Protein AF-A0A8S3IDZ9-F1 (afdb_monomer_lite)

Organism: NCBI:txid392030

Sequence (144 aa):
MLFIVGIIICFTHIFAILGSPPIVLWHGMGDSCCNPLSLGSIIKLIEKEITPAPYVHSLRIGANVEEDTTNGFFMNANHQIDYACKLLNADKNLTNGYHAVGFSQGGQFLRAIAQRCPNPPMLNLISIGGQHQGVFGFPRCPGD

InterPro domains:
  IPR002472 Palmitoyl protein thioesterase [PR00414] (14-36)
  IPR002472 Palmitoyl protein thioesterase [PR00414] (55-74)
  IPR002472 Palmitoyl protein thioesterase [PR00414] (95-111)
  IPR002472 Palmitoyl protein thioesterase [PR00414] (140-144)
  IPR029058 Alpha/Beta hydrolase fold [G3DSA:3.40.50.1820] (19-144)
  IPR029058 Alpha/Beta hydrolase fold [SSF53474] (19-143)

Structure (mmCIF, N/CA/C/O backbone):
data_AF-A0A8S3IDZ9-F1
#
_entry.id   AF-A0A8S3IDZ9-F1
#
loop_
_atom_site.group_PDB
_atom_site.id
_atom_site.type_symbol
_atom_site.label_atom_id
_atom_site.label_alt_id
_atom_site.label_comp_id
_atom_site.label_asym_id
_atom_site.label_entity_id
_atom_site.label_seq_id
_atom_site.pdbx_PDB_ins_code
_atom_site.Cartn_x
_atom_site.Cartn_y
_atom_site.Cartn_z
_atom_site.occupancy
_atom_site.B_iso_or_equiv
_atom_site.auth_seq_id
_atom_site.auth_comp_id
_atom_site.auth_asym_id
_atom_site.auth_atom_id
_atom_site.pdbx_PDB_model_num
ATOM 1 N N . MET A 1 1 ? -27.280 25.382 30.617 1.00 60.12 1 MET A N 1
ATOM 2 C CA . MET A 1 1 ? -25.800 25.330 30.590 1.00 60.12 1 MET A CA 1
ATOM 3 C C . MET A 1 1 ? -25.275 23.913 30.835 1.00 60.12 1 MET A C 1
ATOM 5 O O . MET A 1 1 ? -24.635 23.381 29.944 1.00 60.12 1 MET A O 1
ATOM 9 N N . LEU A 1 2 ? -25.636 23.246 31.942 1.00 60.59 2 LEU A N 1
ATOM 10 C CA . LEU A 1 2 ? -25.254 21.846 32.238 1.00 60.59 2 LEU A CA 1
ATOM 11 C C . LEU A 1 2 ? -25.656 20.817 31.160 1.00 60.59 2 LEU A C 1
ATOM 13 O O . LEU A 1 2 ? -24.876 19.930 30.843 1.00 60.59 2 LEU A O 1
ATOM 17 N N . PHE A 1 3 ? -26.833 20.971 30.546 1.00 67.56 3 PHE A N 1
ATOM 18 C CA . PHE A 1 3 ? -27.310 20.074 29.481 1.00 67.56 3 PHE A CA 1
ATOM 19 C C . PHE A 1 3 ? -26.450 20.148 28.205 1.00 67.56 3 PHE A C 1
ATOM 21 O O . PHE A 1 3 ? -26.162 19.135 27.579 1.00 67.56 3 PHE A O 1
ATOM 28 N N . ILE A 1 4 ? -25.987 21.353 27.854 1.00 70.06 4 ILE A N 1
ATOM 29 C CA . ILE A 1 4 ? -25.125 21.593 26.686 1.00 70.06 4 ILE A CA 1
ATOM 30 C C . ILE A 1 4 ? -23.719 21.040 26.953 1.00 70.06 4 ILE A C 1
ATOM 32 O O . ILE A 1 4 ? -23.141 20.392 26.089 1.00 70.06 4 ILE A O 1
ATOM 36 N N . VAL A 1 5 ? -23.204 21.223 28.174 1.00 70.12 5 VAL A N 1
ATOM 37 C CA . VAL A 1 5 ? -21.922 20.641 28.606 1.00 70.12 5 VAL A CA 1
ATOM 38 C C . VAL A 1 5 ? -21.974 19.108 28.567 1.00 70.12 5 VAL A C 1
ATOM 40 O O . VAL A 1 5 ? -21.048 18.487 28.056 1.00 70.12 5 VAL A O 1
ATOM 43 N N . GLY A 1 6 ? -23.077 18.494 29.010 1.00 68.19 6 GLY A N 1
ATOM 44 C CA . GLY A 1 6 ? -23.275 17.042 28.933 1.00 68.19 6 GLY A CA 1
ATOM 45 C C . GLY A 1 6 ? -23.304 16.497 27.500 1.00 68.19 6 GLY A C 1
ATOM 46 O O . GLY A 1 6 ? -22.683 15.473 27.227 1.00 68.19 6 GLY A O 1
ATOM 47 N N . ILE A 1 7 ? -23.954 17.202 26.566 1.00 71.56 7 ILE A N 1
ATOM 48 C CA . ILE A 1 7 ? -23.984 16.822 25.142 1.00 71.56 7 ILE A CA 1
ATOM 49 C C . ILE A 1 7 ? -22.592 16.936 24.508 1.00 71.56 7 ILE A C 1
ATOM 51 O O . ILE A 1 7 ? -22.188 16.032 23.782 1.00 71.56 7 ILE A O 1
ATOM 55 N N . ILE A 1 8 ? -21.837 18.000 24.805 1.00 69.94 8 ILE A N 1
ATOM 56 C CA . ILE A 1 8 ? -20.478 18.198 24.272 1.00 69.94 8 ILE A CA 1
ATOM 57 C C . ILE A 1 8 ? -19.524 17.115 24.788 1.00 69.94 8 ILE A C 1
ATOM 59 O O . ILE A 1 8 ? -18.790 16.536 23.994 1.00 69.94 8 ILE A O 1
ATOM 63 N N . ILE A 1 9 ? -19.564 16.796 26.087 1.00 66.75 9 ILE A N 1
ATOM 64 C CA . ILE A 1 9 ? -18.748 15.721 26.679 1.00 66.75 9 ILE A CA 1
ATOM 65 C C . ILE A 1 9 ? -19.122 14.357 26.079 1.00 66.75 9 ILE A C 1
ATOM 67 O O . ILE A 1 9 ? -18.250 13.544 25.788 1.00 66.75 9 ILE A O 1
ATOM 71 N N . CYS A 1 10 ? -20.413 14.108 25.844 1.00 64.06 10 CYS A N 1
ATOM 72 C CA . CYS A 1 10 ? -20.869 12.877 25.206 1.00 64.06 10 CYS A CA 1
ATOM 73 C C . CYS A 1 10 ? -20.378 12.775 23.752 1.00 64.06 10 CYS A C 1
ATOM 75 O O . CYS A 1 10 ? -19.863 11.734 23.356 1.00 64.06 10 CYS A O 1
ATOM 77 N N . PHE A 1 11 ? -20.447 13.859 22.974 1.00 60.97 11 PHE A N 1
ATOM 78 C CA . PHE A 1 11 ? -19.970 13.888 21.588 1.00 60.97 11 PHE A CA 1
ATOM 79 C C . PHE A 1 11 ? -18.452 13.713 21.468 1.00 60.97 11 PHE A C 1
ATOM 81 O O . PHE A 1 11 ? -17.993 12.963 20.607 1.00 60.97 11 PHE A O 1
ATOM 88 N N . THR A 1 12 ? -17.663 14.366 22.326 1.00 59.59 12 THR A N 1
ATOM 89 C CA . THR A 1 12 ? -16.200 14.206 22.321 1.00 59.59 12 THR A CA 1
ATOM 90 C C . THR A 1 12 ? -15.783 12.811 22.775 1.00 59.59 12 THR A C 1
ATOM 92 O O . THR A 1 12 ? -14.838 12.252 22.225 1.00 59.59 12 THR A O 1
ATOM 95 N N . HIS A 1 13 ? -16.513 12.200 23.713 1.00 57.25 13 HIS A N 1
ATOM 96 C CA . HIS A 1 13 ? -16.310 10.799 24.074 1.00 57.25 13 HIS A CA 1
ATOM 97 C C . HIS A 1 13 ? -16.722 9.837 22.957 1.00 57.25 13 HIS A C 1
ATOM 99 O O . HIS A 1 13 ? -15.984 8.899 22.694 1.00 57.25 13 HIS A O 1
ATOM 105 N N . ILE A 1 14 ? -17.822 10.079 22.236 1.00 58.34 14 ILE A N 1
ATOM 106 C CA . ILE A 1 14 ? -18.227 9.248 21.088 1.00 58.34 14 ILE A CA 1
ATOM 107 C C . ILE A 1 14 ? -17.169 9.281 19.976 1.00 58.34 14 ILE A C 1
ATOM 109 O O . ILE A 1 14 ? -16.816 8.227 19.456 1.00 58.34 14 ILE A O 1
ATOM 113 N N . PHE A 1 15 ? -16.613 10.451 19.647 1.00 55.53 15 PHE A N 1
ATOM 114 C CA . PHE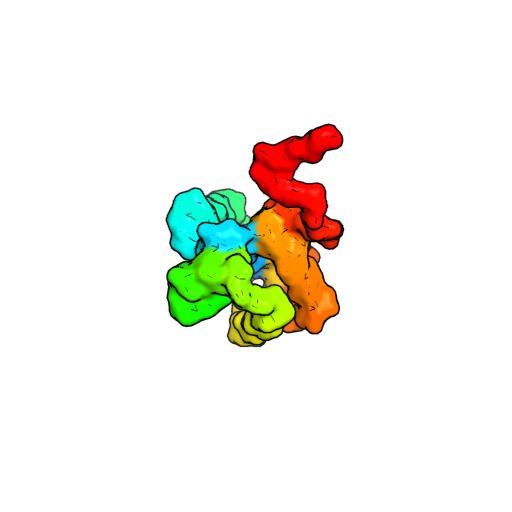 A 1 15 ? -15.517 10.559 18.673 1.00 55.53 15 PHE A CA 1
ATOM 115 C C . PHE A 1 15 ? -14.212 9.920 19.159 1.00 55.53 15 PHE A C 1
ATOM 117 O O . PHE A 1 15 ? -13.471 9.371 18.356 1.00 55.53 15 PHE A O 1
ATOM 124 N N . ALA A 1 16 ? -13.933 9.943 20.463 1.00 55.75 16 ALA A N 1
ATOM 125 C CA . ALA A 1 16 ? -12.807 9.197 21.023 1.00 55.75 16 ALA A CA 1
ATOM 126 C C . ALA A 1 16 ? -13.036 7.669 20.995 1.00 55.75 16 ALA A C 1
ATOM 128 O O . ALA A 1 16 ? -12.070 6.911 20.955 1.00 55.75 16 ALA A O 1
ATOM 129 N N . ILE A 1 17 ? -14.298 7.218 21.014 1.00 56.81 17 ILE A N 1
ATOM 130 C CA . ILE A 1 17 ? -14.695 5.800 20.955 1.00 56.81 17 ILE A CA 1
ATOM 131 C C . ILE A 1 17 ? -14.706 5.276 19.506 1.00 56.81 17 ILE A C 1
ATOM 133 O O . ILE A 1 17 ? -14.334 4.126 19.269 1.00 56.81 17 ILE A O 1
ATOM 137 N N . LEU A 1 18 ? -15.093 6.100 18.527 1.00 65.94 18 LEU A N 1
ATOM 138 C CA . LEU A 1 18 ? -14.955 5.808 17.096 1.00 65.94 18 LEU A CA 1
ATOM 139 C C . LEU A 1 18 ? -13.527 6.145 16.647 1.00 65.94 18 LEU A C 1
ATOM 141 O O . LEU A 1 18 ? -13.252 7.249 16.188 1.00 65.94 18 LEU A O 1
ATOM 145 N N . GLY A 1 19 ? -12.608 5.190 16.809 1.00 73.94 19 GLY A N 1
ATOM 146 C CA . GLY A 1 19 ? -11.225 5.328 16.343 1.00 73.94 19 GLY A CA 1
ATOM 147 C C . GLY A 1 19 ? -11.120 5.729 14.863 1.00 73.94 19 GLY A C 1
ATOM 148 O O . GLY A 1 19 ? -12.035 5.497 14.071 1.00 73.94 19 GLY A O 1
ATOM 149 N N . SER A 1 20 ? -9.989 6.326 14.483 1.00 89.00 20 SER A N 1
ATOM 150 C CA . SER A 1 20 ? -9.719 6.707 13.093 1.00 89.00 20 SER A CA 1
ATOM 151 C C . SER A 1 20 ? -9.774 5.478 12.17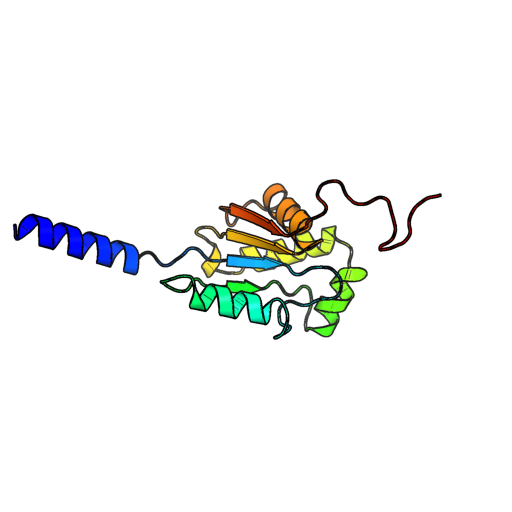4 1.00 89.00 20 SER A C 1
ATOM 153 O O . SER A 1 20 ? -9.219 4.437 12.547 1.00 89.00 20 SER A O 1
ATOM 155 N N . PRO A 1 21 ? -10.396 5.567 10.979 1.00 94.88 21 PRO A N 1
ATOM 156 C CA . PRO A 1 21 ? -10.417 4.454 10.040 1.00 94.88 21 PRO A CA 1
ATOM 157 C C . PRO A 1 21 ? -8.999 3.948 9.734 1.00 94.88 21 PRO A C 1
ATOM 159 O O . PRO A 1 21 ? -8.079 4.766 9.606 1.00 94.88 21 PRO A O 1
ATOM 162 N N . PRO A 1 22 ? -8.807 2.627 9.587 1.00 97.94 22 PRO A N 1
ATOM 163 C CA . PRO A 1 22 ? -7.528 2.057 9.201 1.00 97.94 22 PRO A CA 1
ATOM 164 C C . PRO A 1 22 ? -6.965 2.650 7.913 1.00 97.94 22 PRO A C 1
ATOM 166 O O . PRO A 1 22 ? -7.715 3.035 7.011 1.00 97.94 22 PRO A O 1
ATOM 169 N N . ILE A 1 23 ? -5.640 2.638 7.794 1.00 98.69 23 ILE A N 1
ATOM 170 C CA . ILE A 1 23 ? -4.932 3.070 6.590 1.00 98.69 23 ILE A CA 1
ATOM 171 C C . ILE A 1 23 ? -4.104 1.913 6.038 1.00 98.69 23 ILE A C 1
ATOM 173 O O . ILE A 1 23 ? -3.247 1.365 6.723 1.00 98.69 23 ILE A O 1
ATOM 177 N N . VAL A 1 24 ? -4.327 1.571 4.774 1.00 98.88 24 VAL A N 1
ATOM 178 C CA . VAL A 1 24 ? -3.518 0.614 4.019 1.00 98.88 24 VAL A CA 1
ATOM 179 C C . VAL A 1 24 ? -2.507 1.375 3.173 1.00 98.88 24 VAL A C 1
ATOM 181 O O . VAL A 1 24 ? -2.883 2.264 2.408 1.00 98.88 24 VAL A O 1
ATOM 184 N N . LEU A 1 25 ? -1.231 1.010 3.273 1.00 98.94 25 LEU A N 1
ATOM 185 C CA . LEU A 1 25 ? -0.165 1.562 2.440 1.00 98.94 25 LEU A CA 1
ATOM 186 C C . LEU A 1 25 ? 0.289 0.531 1.406 1.00 98.94 25 LEU A C 1
ATOM 188 O O . LEU A 1 25 ? 0.410 -0.652 1.721 1.00 98.94 25 LEU A O 1
ATOM 192 N N . TRP A 1 26 ? 0.593 0.989 0.191 1.00 98.88 26 TRP A N 1
ATOM 193 C CA . TRP A 1 26 ? 1.295 0.188 -0.816 1.00 98.88 26 TRP A CA 1
ATOM 194 C C . TRP A 1 26 ? 2.473 0.982 -1.379 1.00 98.88 26 TRP A C 1
ATOM 196 O O . TRP A 1 26 ? 2.292 2.055 -1.964 1.00 98.88 26 TRP A O 1
ATOM 206 N N . HIS A 1 27 ? 3.683 0.459 -1.181 1.00 98.81 27 HIS A N 1
ATOM 207 C CA . HIS A 1 27 ? 4.918 1.069 -1.664 1.00 98.81 27 HIS A CA 1
ATOM 208 C C . HIS A 1 27 ? 5.045 1.050 -3.198 1.00 98.81 27 HIS A C 1
ATOM 210 O O . HIS A 1 27 ? 4.286 0.396 -3.917 1.00 98.81 27 HIS A O 1
ATOM 216 N N . GLY A 1 28 ? 6.031 1.797 -3.696 1.00 98.62 28 GLY A N 1
ATOM 217 C CA . GLY A 1 28 ? 6.396 1.834 -5.110 1.00 98.62 28 GLY A CA 1
ATOM 218 C C . GLY A 1 28 ? 7.433 0.779 -5.505 1.00 98.62 28 GLY A C 1
ATOM 219 O O . GLY A 1 28 ? 7.932 0.019 -4.677 1.00 98.62 28 GLY A O 1
ATOM 220 N N . MET A 1 29 ? 7.786 0.770 -6.791 1.00 98.31 29 MET A N 1
ATOM 221 C CA . MET A 1 29 ? 8.829 -0.091 -7.356 1.00 98.31 29 MET A CA 1
ATOM 222 C C . MET A 1 29 ? 10.171 0.069 -6.619 1.00 98.31 29 MET A C 1
ATOM 224 O O . MET A 1 29 ? 10.653 1.191 -6.471 1.00 98.31 29 MET A O 1
ATOM 228 N N . GLY A 1 30 ? 10.784 -1.043 -6.202 1.00 97.31 30 GLY A N 1
ATOM 229 C CA . GLY A 1 30 ? 12.105 -1.071 -5.558 1.00 97.31 30 GLY A CA 1
ATOM 230 C C . GLY A 1 30 ? 12.175 -0.593 -4.109 1.00 97.31 30 GLY A C 1
ATOM 231 O O . GLY A 1 30 ? 13.272 -0.430 -3.583 1.00 97.31 30 GLY A O 1
ATOM 232 N N . ASP A 1 31 ? 11.028 -0.398 -3.466 1.00 98.38 31 ASP A N 1
ATOM 233 C CA . ASP A 1 31 ? 10.920 -0.184 -2.022 1.00 98.38 31 ASP A CA 1
ATOM 234 C C . ASP A 1 31 ? 10.252 -1.399 -1.351 1.00 98.38 31 ASP A C 1
ATOM 236 O O . ASP A 1 31 ? 9.986 -2.398 -2.015 1.00 98.38 31 ASP A O 1
ATOM 240 N N . SER A 1 32 ? 9.973 -1.318 -0.049 1.00 98.44 32 SER A N 1
ATOM 241 C CA . SER A 1 32 ? 9.268 -2.356 0.714 1.00 98.44 32 SER A CA 1
ATOM 242 C C . SER A 1 32 ? 8.270 -1.764 1.708 1.00 98.44 32 SER A C 1
ATOM 244 O O . SER A 1 32 ? 8.297 -0.568 2.011 1.00 98.44 32 SER A O 1
ATOM 246 N N . CYS A 1 33 ? 7.444 -2.625 2.305 1.00 97.94 33 CYS A N 1
ATOM 247 C CA . CYS A 1 33 ? 6.505 -2.298 3.380 1.00 97.94 33 CYS A CA 1
ATOM 248 C C . CYS A 1 33 ? 7.128 -1.518 4.544 1.00 97.94 33 CYS A C 1
ATOM 250 O O . CYS A 1 33 ? 6.441 -0.785 5.258 1.00 97.94 33 CYS A O 1
ATOM 252 N N . CYS A 1 34 ? 8.418 -1.746 4.785 1.00 94.12 34 CYS A N 1
ATOM 253 C CA . CYS A 1 34 ? 8.973 -1.676 6.126 1.00 94.12 34 CYS A CA 1
ATOM 254 C C . CYS A 1 34 ? 10.291 -0.893 6.198 1.00 94.12 34 CYS A C 1
ATOM 256 O O . CYS A 1 34 ? 10.939 -0.877 7.243 1.00 94.12 34 CYS A O 1
ATOM 258 N N . ASN A 1 35 ? 10.693 -0.228 5.112 1.00 96.31 35 ASN A N 1
ATOM 259 C CA . ASN A 1 35 ? 11.899 0.592 5.082 1.00 96.31 35 ASN A CA 1
ATOM 260 C C . ASN A 1 35 ? 11.754 1.813 6.020 1.00 96.31 35 ASN A C 1
ATOM 262 O O . ASN A 1 35 ? 10.900 2.670 5.761 1.00 96.31 35 ASN A O 1
ATOM 266 N N . PRO A 1 36 ? 12.590 1.956 7.073 1.00 96.38 36 PRO A N 1
ATOM 267 C CA . PRO A 1 36 ? 12.464 3.043 8.045 1.00 96.38 36 PRO A CA 1
ATOM 268 C C . PRO A 1 36 ? 12.555 4.447 7.437 1.00 96.38 36 PRO A C 1
ATOM 270 O O . PRO A 1 36 ? 11.956 5.375 7.978 1.00 96.38 36 PRO A O 1
ATOM 273 N N . LEU A 1 37 ? 13.281 4.607 6.325 1.00 96.88 37 LEU A N 1
ATOM 274 C CA . LEU A 1 37 ? 13.496 5.895 5.654 1.00 96.88 37 LEU A CA 1
ATOM 275 C C . LEU A 1 37 ? 12.430 6.224 4.599 1.00 96.88 37 LEU A C 1
ATOM 277 O O . LEU A 1 37 ? 12.428 7.332 4.073 1.00 96.88 37 LEU A O 1
ATOM 281 N N . SE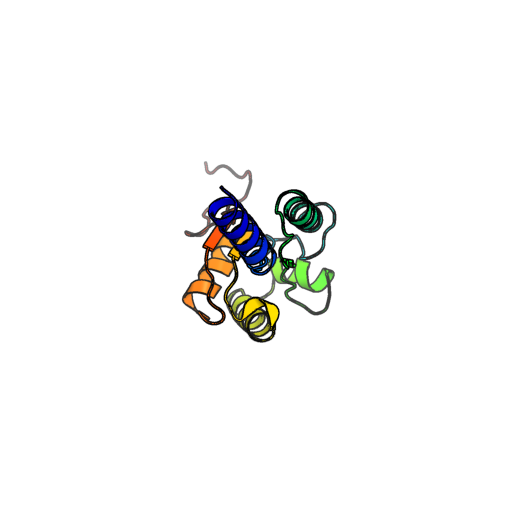R A 1 38 ? 11.538 5.280 4.291 1.00 97.94 38 SER A N 1
ATOM 282 C CA . SER A 1 38 ? 10.458 5.451 3.315 1.00 97.94 38 SER A CA 1
ATOM 283 C C . SER A 1 38 ? 9.098 5.258 3.990 1.00 97.94 38 SER A C 1
ATOM 285 O O . SER A 1 38 ? 8.716 6.083 4.824 1.00 97.94 38 SER A O 1
ATOM 287 N N . LEU A 1 39 ? 8.377 4.163 3.718 1.00 97.62 39 LEU A N 1
ATOM 288 C CA . LEU A 1 39 ? 7.061 3.911 4.309 1.00 97.62 39 LEU A CA 1
ATOM 289 C C . LEU A 1 39 ? 7.097 3.868 5.839 1.00 97.62 39 LEU A C 1
ATOM 291 O O . LEU A 1 39 ? 6.151 4.322 6.472 1.00 97.62 39 LEU A O 1
ATOM 295 N N . GLY A 1 40 ? 8.198 3.432 6.456 1.00 97.62 40 GLY A N 1
ATOM 296 C CA . GLY A 1 40 ? 8.361 3.512 7.908 1.00 97.62 40 GLY A CA 1
ATOM 297 C C . GLY A 1 40 ? 8.328 4.948 8.450 1.00 97.62 40 GLY A C 1
ATOM 298 O O . GLY A 1 40 ? 7.797 5.182 9.533 1.00 97.62 40 GLY A O 1
ATOM 299 N N . SER A 1 41 ? 8.836 5.928 7.695 1.00 97.81 41 SER A N 1
ATOM 300 C CA . SER A 1 41 ? 8.719 7.350 8.048 1.00 97.81 41 SER A CA 1
ATOM 301 C C . SER A 1 41 ? 7.301 7.881 7.822 1.00 97.81 41 SER A C 1
ATOM 303 O O . SER A 1 41 ? 6.821 8.685 8.618 1.00 97.81 41 SER A O 1
ATOM 305 N N . ILE A 1 42 ? 6.601 7.387 6.795 1.00 98.38 42 ILE A N 1
ATOM 306 C CA . ILE A 1 42 ? 5.190 7.718 6.547 1.00 98.38 42 ILE A CA 1
ATOM 307 C C . ILE A 1 42 ? 4.290 7.197 7.671 1.00 98.38 42 ILE A C 1
ATOM 309 O O . ILE A 1 42 ? 3.443 7.943 8.150 1.00 98.38 42 ILE A O 1
ATOM 313 N N . ILE A 1 43 ? 4.490 5.958 8.132 1.00 98.12 43 ILE A N 1
ATOM 314 C CA . ILE A 1 43 ? 3.731 5.380 9.252 1.00 98.12 43 ILE A CA 1
ATOM 315 C C . ILE A 1 43 ? 3.897 6.251 10.502 1.00 98.12 43 ILE A C 1
ATOM 317 O O . ILE A 1 43 ? 2.905 6.689 11.076 1.00 98.12 43 ILE A O 1
ATOM 321 N N . LYS A 1 44 ? 5.140 6.603 10.860 1.00 97.69 44 LYS A N 1
ATOM 322 C CA . LYS A 1 44 ? 5.418 7.487 12.006 1.00 97.69 44 LYS A CA 1
ATOM 323 C C . LYS A 1 44 ? 4.770 8.862 11.865 1.00 97.69 44 LYS A C 1
ATOM 325 O O . LYS A 1 44 ? 4.325 9.435 12.855 1.00 97.69 44 LYS A O 1
ATOM 330 N N . LEU A 1 45 ? 4.737 9.412 10.651 1.00 98.00 45 LEU A N 1
ATOM 331 C CA . LEU A 1 45 ? 4.070 10.683 10.388 1.00 98.00 45 LEU A CA 1
ATOM 332 C C . LEU A 1 45 ? 2.554 10.561 10.594 1.00 98.00 45 LEU A C 1
ATOM 334 O O . LEU A 1 45 ? 1.966 11.408 11.254 1.00 98.00 45 LEU A O 1
ATOM 338 N N . ILE A 1 46 ? 1.933 9.495 10.085 1.00 97.44 46 ILE A N 1
ATOM 339 C CA . ILE A 1 46 ? 0.503 9.214 10.272 1.00 97.44 46 ILE A CA 1
ATOM 340 C C . ILE A 1 46 ? 0.164 9.091 11.762 1.00 97.44 46 ILE A C 1
ATOM 342 O O . ILE A 1 46 ? -0.761 9.747 12.234 1.00 97.44 46 ILE A O 1
ATOM 346 N N . GLU A 1 47 ? 0.931 8.292 12.504 1.00 94.69 47 GLU A N 1
ATOM 347 C CA . GLU A 1 47 ? 0.737 8.081 13.944 1.00 94.69 47 GLU A CA 1
ATOM 348 C C . GLU A 1 47 ? 0.899 9.374 14.754 1.00 94.69 47 GLU A C 1
ATOM 350 O O . GLU A 1 47 ? 0.243 9.549 15.779 1.00 94.69 47 GLU A O 1
ATOM 355 N N . LYS A 1 48 ? 1.766 10.286 14.297 1.00 96.56 48 LYS A N 1
ATOM 356 C CA . LYS A 1 48 ? 2.023 11.572 14.951 1.00 96.56 48 LYS A CA 1
ATOM 357 C C . LYS A 1 48 ? 0.949 12.620 14.654 1.00 96.56 48 LYS A C 1
ATOM 359 O O . LYS A 1 48 ? 0.597 13.386 15.545 1.00 96.56 48 LYS A O 1
ATOM 364 N N . GLU A 1 49 ? 0.482 12.704 13.411 1.00 96.81 49 GLU A N 1
ATOM 365 C CA . GLU A 1 49 ? -0.375 13.806 12.950 1.00 96.81 49 GLU A CA 1
ATOM 366 C C . GLU A 1 49 ? -1.879 13.486 13.042 1.00 96.81 49 GLU A C 1
ATOM 368 O O . GLU A 1 49 ? -2.703 14.398 13.007 1.00 96.81 49 GLU A O 1
ATOM 373 N N . ILE A 1 50 ? -2.265 12.211 13.183 1.00 94.38 50 ILE A N 1
ATOM 374 C CA . ILE A 1 50 ? -3.671 11.797 13.285 1.00 94.38 50 ILE A CA 1
ATOM 375 C C . ILE A 1 50 ? -3.989 11.360 14.717 1.00 94.38 50 ILE A C 1
ATOM 377 O O . ILE A 1 50 ? -3.343 10.476 15.270 1.00 94.38 50 ILE A O 1
ATOM 381 N N . THR A 1 51 ? -5.018 11.964 15.321 1.00 89.62 51 THR A N 1
ATOM 382 C CA . THR A 1 51 ? -5.490 11.631 16.675 1.00 89.62 51 THR A CA 1
ATOM 383 C C . THR A 1 51 ? -6.999 11.342 16.665 1.00 89.62 51 THR A C 1
ATOM 385 O O . THR A 1 51 ? -7.760 12.221 16.259 1.00 89.62 51 THR A O 1
ATOM 388 N N . PRO A 1 52 ? -7.455 10.165 17.142 1.00 90.94 52 PRO A N 1
ATOM 389 C CA . PRO A 1 52 ? -6.645 9.040 17.629 1.00 90.94 52 PRO A CA 1
ATOM 390 C C . PRO A 1 52 ? -5.836 8.376 16.500 1.00 90.94 52 PRO A C 1
ATOM 392 O O . PRO A 1 52 ? -6.273 8.374 15.349 1.00 90.94 52 PRO A O 1
ATOM 395 N N . ALA A 1 53 ? -4.663 7.820 16.822 1.00 93.56 53 ALA A N 1
ATOM 396 C CA . ALA A 1 53 ? -3.797 7.185 15.827 1.00 93.56 53 ALA A CA 1
ATOM 397 C C . ALA A 1 53 ? -4.518 5.995 15.156 1.00 93.56 53 ALA A C 1
ATOM 399 O O . ALA A 1 53 ? -5.063 5.143 15.865 1.00 93.56 53 ALA A O 1
ATOM 400 N N . PRO A 1 54 ? -4.563 5.929 13.812 1.00 95.75 54 PRO A N 1
ATOM 401 C CA . PRO A 1 54 ? -5.219 4.834 13.109 1.00 95.75 54 PRO A CA 1
ATOM 402 C C . PRO A 1 54 ? -4.370 3.560 13.145 1.00 95.75 54 PRO A C 1
ATOM 404 O O . PRO A 1 54 ? -3.145 3.607 13.249 1.00 95.75 54 PRO A O 1
ATOM 407 N N . TYR A 1 55 ? -5.017 2.409 12.958 1.00 97.50 55 TYR A N 1
ATOM 408 C CA . TYR A 1 55 ? -4.313 1.185 12.575 1.00 97.50 55 TYR A CA 1
ATOM 409 C C . TYR A 1 55 ? -3.731 1.350 11.162 1.00 97.50 55 TYR A C 1
ATOM 411 O O . TYR A 1 55 ? -4.473 1.655 10.227 1.00 97.50 55 TYR A O 1
ATOM 419 N N . VAL A 1 56 ? -2.421 1.146 10.994 1.00 98.19 56 VAL A N 1
ATOM 420 C CA . VAL A 1 56 ? -1.752 1.254 9.689 1.00 98.19 56 VAL A CA 1
ATOM 421 C C . VAL A 1 56 ? -1.242 -0.113 9.237 1.00 98.19 56 VAL A C 1
ATOM 423 O O . VAL A 1 56 ? -0.411 -0.728 9.901 1.00 98.19 56 VAL A O 1
ATOM 426 N N . HIS A 1 57 ? -1.714 -0.571 8.078 1.00 98.50 57 HIS A N 1
ATOM 427 C CA . HIS A 1 57 ? -1.291 -1.814 7.442 1.00 98.50 57 HIS A CA 1
ATOM 428 C C . HIS A 1 57 ? -0.455 -1.509 6.195 1.00 98.50 57 HIS A C 1
ATOM 430 O O . HIS A 1 57 ? -0.986 -1.171 5.137 1.00 98.50 57 HIS A O 1
ATOM 436 N N . SER A 1 58 ? 0.867 -1.626 6.304 1.00 98.69 58 SER A N 1
ATOM 437 C CA . SER A 1 58 ? 1.767 -1.504 5.153 1.00 98.69 58 SER A CA 1
ATOM 438 C C . SER A 1 58 ? 1.893 -2.852 4.448 1.00 98.69 58 SER A C 1
ATOM 440 O O . SER A 1 58 ? 2.439 -3.796 5.022 1.00 98.69 58 SER A O 1
ATOM 442 N N . LEU A 1 59 ? 1.347 -2.961 3.233 1.00 98.75 59 LEU A N 1
ATOM 443 C CA . LEU A 1 59 ? 1.301 -4.221 2.491 1.00 98.75 59 LEU A CA 1
ATOM 444 C C . LEU A 1 59 ? 2.711 -4.736 2.197 1.00 98.75 59 LEU A C 1
ATOM 446 O O . LEU A 1 59 ? 3.545 -3.999 1.676 1.00 98.75 59 LEU A O 1
ATOM 450 N N . ARG A 1 60 ? 2.926 -6.024 2.492 1.00 98.62 60 ARG A N 1
ATOM 451 C CA . ARG A 1 60 ? 4.126 -6.787 2.133 1.00 98.62 60 ARG A CA 1
ATOM 452 C C . ARG A 1 60 ? 3.752 -7.919 1.181 1.00 98.62 60 ARG A C 1
ATOM 454 O O . ARG A 1 60 ? 3.053 -8.857 1.570 1.00 98.62 60 ARG A O 1
ATOM 461 N N . ILE A 1 61 ? 4.235 -7.854 -0.048 1.00 98.69 61 ILE A N 1
ATOM 462 C CA . ILE A 1 61 ? 4.011 -8.830 -1.110 1.00 98.69 61 ILE A CA 1
ATOM 463 C C . ILE A 1 61 ? 5.151 -9.852 -1.106 1.00 98.69 61 ILE A C 1
ATOM 465 O O . ILE A 1 61 ? 6.103 -9.765 -1.874 1.00 98.69 61 ILE A O 1
ATOM 469 N N . GLY A 1 62 ? 5.055 -10.836 -0.215 1.00 97.88 62 GLY A N 1
ATOM 470 C CA . GLY A 1 62 ? 6.050 -11.901 -0.065 1.00 97.88 62 GLY A CA 1
ATOM 471 C C . GLY A 1 62 ? 6.267 -12.304 1.392 1.00 97.88 62 GLY A C 1
ATOM 472 O O . GLY A 1 62 ? 5.677 -11.737 2.324 1.00 97.88 62 GLY A O 1
ATOM 473 N N . ALA A 1 63 ? 7.126 -13.299 1.605 1.00 97.62 63 ALA A N 1
ATOM 474 C CA . ALA A 1 63 ? 7.434 -13.841 2.924 1.00 97.62 63 ALA A CA 1
ATOM 475 C C . ALA A 1 63 ? 8.326 -12.909 3.763 1.00 97.62 63 ALA A C 1
ATOM 477 O O . ALA A 1 63 ? 8.249 -12.921 4.994 1.00 97.62 63 ALA A O 1
ATOM 478 N N . ASN A 1 64 ? 9.162 -12.090 3.121 1.00 98.00 64 ASN A N 1
ATOM 479 C CA . ASN A 1 64 ? 10.123 -11.201 3.775 1.00 98.00 64 ASN A CA 1
ATOM 480 C C . ASN A 1 64 ? 10.350 -9.906 2.962 1.00 98.00 64 ASN A C 1
ATOM 482 O O . ASN A 1 64 ? 9.759 -9.720 1.904 1.00 98.00 64 ASN A O 1
ATOM 486 N N . VAL A 1 65 ? 11.170 -8.988 3.489 1.00 97.88 65 VAL A N 1
ATOM 487 C CA . VAL A 1 65 ? 11.426 -7.655 2.897 1.00 97.88 65 VAL A CA 1
ATOM 488 C C . VAL A 1 65 ? 12.172 -7.728 1.558 1.00 97.88 65 VAL A C 1
ATOM 490 O O . VAL A 1 65 ? 11.938 -6.903 0.676 1.00 97.88 65 VAL A O 1
ATOM 493 N N . GLU A 1 66 ? 13.062 -8.705 1.390 1.00 98.06 66 GLU A N 1
ATOM 494 C CA . GLU A 1 66 ? 13.797 -8.907 0.136 1.00 98.06 66 GLU A CA 1
ATOM 495 C C . GLU A 1 66 ? 12.852 -9.377 -0.976 1.00 98.06 66 GLU A C 1
ATOM 497 O O . GLU A 1 66 ? 12.853 -8.826 -2.079 1.00 98.06 66 GLU A O 1
ATOM 502 N N . GLU A 1 67 ? 11.983 -10.339 -0.663 1.00 98.44 67 GLU A N 1
ATOM 503 C CA . GLU A 1 67 ? 10.952 -10.809 -1.585 1.00 98.44 67 GLU A CA 1
ATOM 504 C C . GLU A 1 67 ? 9.958 -9.691 -1.933 1.00 98.44 67 GLU A C 1
ATOM 506 O O . GLU A 1 67 ? 9.638 -9.507 -3.098 1.00 98.44 67 GLU A O 1
ATOM 511 N N . ASP A 1 68 ? 9.542 -8.883 -0.956 1.00 98.69 68 ASP A N 1
ATOM 512 C CA . ASP A 1 68 ? 8.669 -7.717 -1.165 1.00 98.69 68 ASP A CA 1
ATOM 513 C C . ASP A 1 68 ? 9.271 -6.705 -2.156 1.00 98.69 68 ASP A C 1
ATOM 515 O O . ASP A 1 68 ? 8.645 -6.304 -3.141 1.00 98.69 68 ASP A O 1
ATOM 519 N N . THR A 1 69 ? 10.549 -6.376 -1.954 1.00 98.50 69 THR A N 1
ATOM 520 C CA . THR A 1 69 ? 11.290 -5.445 -2.815 1.00 98.50 69 THR A CA 1
ATOM 521 C C . THR A 1 69 ? 11.429 -5.983 -4.241 1.00 98.50 69 THR A C 1
ATOM 523 O O . THR A 1 69 ? 11.204 -5.263 -5.217 1.00 98.50 69 THR A O 1
ATOM 526 N N . THR A 1 70 ? 11.799 -7.258 -4.378 1.00 98.50 70 THR A N 1
ATOM 527 C CA . THR A 1 70 ? 12.026 -7.899 -5.684 1.00 98.50 70 THR A CA 1
ATOM 528 C C . THR A 1 70 ? 10.719 -8.185 -6.425 1.00 98.50 70 THR A C 1
ATOM 530 O O . THR A 1 70 ? 10.643 -7.965 -7.637 1.00 98.50 70 THR A O 1
ATOM 533 N N . ASN A 1 71 ? 9.650 -8.564 -5.721 1.00 98.75 71 ASN A N 1
ATOM 534 C CA . ASN A 1 71 ? 8.310 -8.719 -6.288 1.00 98.75 71 ASN A CA 1
ATOM 535 C C . ASN A 1 71 ? 7.768 -7.394 -6.835 1.00 98.75 71 ASN A C 1
ATOM 537 O O . ASN A 1 71 ? 7.051 -7.411 -7.836 1.00 98.75 71 ASN A O 1
ATOM 541 N N . GLY A 1 72 ? 8.191 -6.251 -6.281 1.00 97.81 72 GLY A N 1
ATOM 542 C CA . GLY A 1 72 ? 7.937 -4.924 -6.847 1.00 97.81 72 GLY A CA 1
ATOM 543 C C . GLY A 1 72 ? 8.391 -4.754 -8.306 1.00 97.81 72 GLY A C 1
ATOM 544 O O . GLY A 1 72 ? 7.828 -3.913 -9.007 1.00 97.81 72 GLY A O 1
ATOM 545 N N . PHE A 1 73 ? 9.343 -5.570 -8.778 1.00 98.25 73 PHE A N 1
ATOM 546 C CA . PHE A 1 73 ? 9.805 -5.612 -10.171 1.00 98.25 73 PHE A CA 1
ATOM 547 C C . PHE A 1 73 ? 9.326 -6.848 -10.942 1.00 98.25 73 PHE A C 1
ATOM 549 O O . PHE A 1 73 ? 8.957 -6.734 -12.110 1.00 98.25 73 PHE A O 1
ATOM 556 N N . PHE A 1 74 ? 9.379 -8.032 -10.324 1.00 98.44 74 PHE A N 1
ATOM 557 C CA . PHE A 1 74 ? 9.361 -9.300 -11.066 1.00 98.44 74 PHE A CA 1
ATOM 558 C C . PHE A 1 74 ? 8.084 -10.128 -10.902 1.00 98.44 74 PHE A C 1
ATOM 560 O O . PHE A 1 74 ? 7.812 -10.996 -11.734 1.00 98.44 74 PHE A O 1
ATOM 567 N N . MET A 1 75 ? 7.272 -9.879 -9.871 1.00 98.56 75 MET A N 1
ATOM 568 C CA . MET A 1 75 ? 6.021 -10.616 -9.697 1.00 98.56 75 MET A CA 1
ATOM 569 C C . MET A 1 75 ? 4.946 -10.057 -10.624 1.00 98.56 75 MET A C 1
ATOM 571 O O . MET A 1 75 ? 4.721 -8.847 -10.672 1.00 98.56 75 MET A O 1
ATOM 575 N N . ASN A 1 76 ? 4.223 -10.942 -11.317 1.00 98.75 76 ASN A N 1
ATOM 576 C CA . ASN A 1 76 ? 3.089 -10.545 -12.150 1.00 98.75 76 ASN A CA 1
ATOM 577 C C . ASN A 1 76 ? 2.100 -9.691 -11.340 1.00 98.75 76 ASN A C 1
ATOM 579 O O . ASN A 1 76 ? 1.583 -10.143 -10.317 1.00 98.75 76 ASN A O 1
ATOM 583 N N . ALA A 1 77 ? 1.802 -8.482 -11.823 1.00 98.62 77 ALA A N 1
ATOM 584 C CA . ALA A 1 77 ? 0.961 -7.533 -11.101 1.00 98.62 77 ALA A CA 1
ATOM 585 C C . ALA A 1 77 ? -0.426 -8.101 -10.761 1.00 98.62 77 ALA A C 1
ATOM 587 O O . ALA A 1 77 ? -0.915 -7.865 -9.665 1.00 98.62 77 ALA A O 1
ATOM 588 N N . ASN A 1 78 ? -1.047 -8.908 -11.632 1.00 98.81 78 ASN A N 1
ATOM 589 C CA . ASN A 1 78 ? -2.343 -9.518 -11.315 1.00 98.81 78 ASN A CA 1
ATOM 590 C C . ASN A 1 78 ? -2.242 -10.472 -10.117 1.00 98.81 78 ASN A C 1
ATOM 592 O O . ASN A 1 78 ? -3.111 -10.436 -9.253 1.00 98.81 78 ASN A O 1
ATOM 596 N N . HIS A 1 79 ? -1.158 -11.248 -10.011 1.00 98.75 79 HIS A N 1
ATOM 597 C CA . HIS A 1 79 ? -0.931 -12.097 -8.841 1.00 98.75 79 HIS A CA 1
ATOM 598 C C . HIS A 1 79 ? -0.669 -11.270 -7.577 1.00 98.75 79 HIS A C 1
ATOM 600 O O . HIS A 1 79 ? -1.110 -11.672 -6.503 1.00 98.75 79 HIS A O 1
ATOM 606 N N . GLN A 1 80 ? 0.005 -10.116 -7.683 1.00 98.81 80 GLN A N 1
ATOM 607 C CA . GLN A 1 80 ? 0.165 -9.204 -6.542 1.00 98.81 80 GLN A CA 1
ATOM 608 C C . GLN A 1 80 ? -1.189 -8.677 -6.060 1.00 98.81 80 GLN A C 1
ATOM 610 O O . GLN A 1 80 ? -1.440 -8.652 -4.858 1.00 98.81 80 GLN A O 1
ATOM 615 N N . ILE A 1 81 ? -2.079 -8.301 -6.986 1.00 98.88 81 ILE A N 1
ATOM 616 C CA . ILE A 1 81 ? -3.439 -7.862 -6.651 1.00 98.88 81 ILE A CA 1
ATOM 617 C C . ILE A 1 81 ? -4.208 -8.984 -5.948 1.00 98.88 81 ILE A C 1
ATOM 619 O O . ILE A 1 81 ? -4.762 -8.747 -4.879 1.00 98.88 81 ILE A O 1
ATOM 623 N N . ASP A 1 82 ? -4.196 -10.207 -6.482 1.00 98.81 82 ASP A N 1
ATOM 624 C CA . ASP A 1 82 ? -4.894 -11.343 -5.865 1.00 98.81 82 ASP A CA 1
ATOM 625 C C . ASP A 1 82 ? -4.338 -11.675 -4.473 1.00 98.81 82 ASP A C 1
ATOM 627 O O . ASP A 1 82 ? -5.089 -11.999 -3.548 1.00 98.81 82 ASP A O 1
ATOM 631 N N . TYR A 1 83 ? -3.017 -11.588 -4.311 1.00 98.75 83 TYR A N 1
ATOM 632 C CA . TYR A 1 83 ? -2.342 -11.782 -3.032 1.00 98.75 83 TYR A CA 1
ATOM 633 C C . TYR A 1 83 ? -2.746 -10.701 -2.021 1.00 98.75 83 TYR A C 1
ATOM 635 O O . TYR A 1 83 ? -3.165 -11.022 -0.909 1.00 98.75 83 TYR A O 1
ATOM 643 N N . ALA A 1 84 ? -2.708 -9.429 -2.420 1.00 98.75 84 ALA A N 1
ATOM 644 C CA . ALA A 1 84 ? -3.111 -8.313 -1.576 1.00 98.75 84 ALA A CA 1
ATOM 645 C C . ALA A 1 84 ? -4.602 -8.374 -1.205 1.00 98.75 84 ALA A C 1
ATOM 647 O O . ALA A 1 84 ? -4.928 -8.195 -0.036 1.00 98.75 84 ALA A O 1
ATOM 648 N N . CYS A 1 85 ? -5.505 -8.719 -2.132 1.00 98.75 85 CYS A N 1
ATOM 649 C CA . CYS A 1 85 ? -6.924 -8.929 -1.816 1.00 98.75 85 CYS A CA 1
ATOM 650 C C . CYS A 1 85 ? -7.107 -9.967 -0.694 1.00 98.75 85 CYS A C 1
ATOM 652 O O . CYS A 1 85 ? -7.918 -9.766 0.208 1.00 98.75 85 CYS A O 1
ATOM 654 N N . LYS A 1 86 ? -6.339 -11.069 -0.714 1.00 98.62 86 LYS A N 1
ATOM 655 C CA . LYS A 1 86 ? -6.393 -12.098 0.339 1.00 98.62 86 LYS A CA 1
ATOM 656 C C . LYS A 1 86 ? -5.902 -11.571 1.684 1.00 98.62 86 LYS A C 1
ATOM 658 O O . LYS A 1 86 ? -6.541 -11.856 2.693 1.00 98.62 86 LYS A O 1
ATOM 663 N N . LEU A 1 87 ? -4.807 -10.806 1.700 1.00 98.50 87 LEU A N 1
ATOM 664 C CA . LEU A 1 87 ? -4.302 -10.173 2.922 1.00 98.50 87 LEU A CA 1
ATOM 665 C C . LEU A 1 87 ? -5.338 -9.218 3.523 1.00 98.50 87 LEU A C 1
ATOM 667 O O . LEU A 1 87 ? -5.668 -9.333 4.700 1.00 98.50 87 LEU A O 1
ATOM 671 N N . LEU A 1 88 ? -5.896 -8.330 2.696 1.00 98.62 88 LEU A N 1
ATOM 672 C CA . LEU A 1 88 ? -6.874 -7.331 3.124 1.00 98.62 88 LEU A CA 1
ATOM 673 C C . LEU A 1 88 ? -8.163 -7.972 3.647 1.00 98.62 88 LEU A C 1
ATOM 675 O O . LEU A 1 88 ? -8.701 -7.537 4.658 1.00 98.62 88 LEU A O 1
ATOM 679 N N . ASN A 1 89 ? -8.637 -9.038 2.999 1.00 98.25 89 ASN A N 1
ATOM 680 C CA . ASN A 1 89 ? -9.828 -9.764 3.438 1.00 98.25 89 ASN A CA 1
ATOM 681 C C . ASN A 1 89 ? -9.604 -10.594 4.718 1.00 98.25 89 ASN A C 1
ATOM 683 O O . ASN A 1 89 ? -10.559 -10.901 5.427 1.00 98.25 89 ASN A O 1
ATOM 687 N N . ALA A 1 90 ? -8.360 -10.976 5.020 1.00 98.31 90 ALA A N 1
ATOM 688 C CA . ALA A 1 90 ? -8.020 -11.705 6.242 1.00 98.31 90 ALA A CA 1
ATOM 689 C C . ALA A 1 90 ? -7.833 -10.786 7.465 1.00 98.31 90 ALA A C 1
ATOM 691 O O . ALA A 1 90 ? -7.901 -11.260 8.604 1.00 98.31 90 ALA A O 1
ATOM 692 N N . ASP A 1 91 ? -7.603 -9.488 7.254 1.00 98.38 91 ASP A N 1
ATOM 693 C CA . ASP A 1 91 ? -7.366 -8.526 8.326 1.00 98.38 91 ASP A CA 1
ATOM 694 C C . ASP A 1 91 ? -8.681 -8.014 8.933 1.00 98.38 91 ASP A C 1
ATOM 696 O O . ASP A 1 91 ? -9.417 -7.211 8.353 1.00 98.38 91 ASP A O 1
ATOM 700 N N . LYS A 1 92 ? -8.965 -8.463 10.160 1.00 97.94 92 LYS A N 1
ATOM 701 C CA . LYS A 1 92 ? -10.187 -8.108 10.894 1.00 97.94 92 LYS A CA 1
ATOM 702 C C . LYS A 1 92 ? -10.289 -6.620 11.228 1.00 97.94 92 LYS A C 1
ATOM 704 O O . LYS A 1 92 ? -11.395 -6.151 11.472 1.00 97.94 92 LYS A O 1
ATOM 709 N N . ASN A 1 93 ? -9.182 -5.877 11.24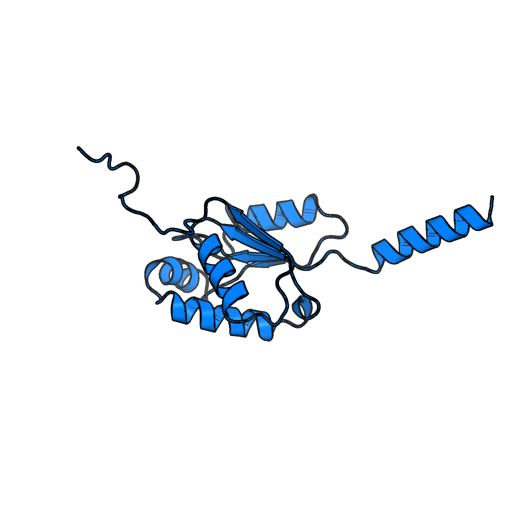1 1.00 97.50 93 ASN A N 1
ATOM 710 C CA . ASN A 1 93 ? -9.229 -4.439 11.504 1.00 97.50 93 ASN A CA 1
ATOM 711 C C . ASN A 1 93 ? -9.848 -3.671 10.332 1.00 97.50 93 ASN A C 1
ATOM 713 O O . ASN A 1 93 ? -10.356 -2.573 10.529 1.00 97.50 93 ASN A O 1
ATOM 717 N N . LEU A 1 94 ? -9.832 -4.246 9.126 1.00 98.19 94 LEU A N 1
ATOM 718 C CA . LEU A 1 94 ? -10.274 -3.585 7.900 1.00 98.19 94 LEU A CA 1
ATOM 719 C C . LEU A 1 94 ? -11.753 -3.839 7.579 1.00 98.19 94 LEU A C 1
ATOM 721 O O . LEU A 1 94 ? -12.266 -3.262 6.626 1.00 98.19 94 LEU A O 1
ATOM 725 N N . THR A 1 95 ? -12.467 -4.673 8.348 1.00 96.50 95 THR A N 1
ATOM 726 C CA . THR A 1 95 ? -13.823 -5.149 7.996 1.00 96.50 95 THR A CA 1
ATOM 727 C C . THR A 1 95 ? -14.846 -4.032 7.814 1.00 96.50 95 THR A C 1
ATOM 729 O O . THR A 1 95 ? -15.757 -4.170 7.003 1.00 96.50 95 THR A O 1
ATOM 732 N N . ASN A 1 96 ? -14.687 -2.921 8.538 1.00 95.69 96 ASN A N 1
ATOM 733 C CA . ASN A 1 96 ? -15.577 -1.756 8.467 1.00 95.69 96 ASN A CA 1
ATOM 734 C C . ASN A 1 96 ? -15.109 -0.703 7.445 1.00 95.69 96 ASN A C 1
ATOM 736 O O . ASN A 1 96 ? -15.631 0.409 7.409 1.00 95.69 96 ASN A O 1
ATOM 740 N N . GLY A 1 97 ? -14.135 -1.065 6.614 1.00 97.25 97 GLY A N 1
ATOM 741 C CA . GLY A 1 97 ? -13.543 -0.226 5.589 1.00 97.25 97 GLY A CA 1
ATOM 742 C C . GLY A 1 97 ? -12.235 0.431 6.007 1.00 97.25 97 GLY A C 1
ATOM 743 O O . GLY A 1 97 ? -11.883 0.492 7.183 1.00 97.25 97 GLY A O 1
ATOM 744 N N . TYR A 1 98 ? -11.493 0.901 5.007 1.00 98.62 98 TYR A N 1
ATOM 745 C CA . TYR A 1 98 ? -10.153 1.459 5.179 1.00 98.62 98 TYR A CA 1
ATOM 746 C C . TYR A 1 98 ? -9.860 2.560 4.155 1.00 98.62 98 TYR A C 1
ATOM 748 O O . TYR A 1 98 ? -10.372 2.548 3.034 1.00 98.62 98 TYR A O 1
ATOM 756 N N . HIS A 1 99 ? -9.008 3.515 4.517 1.00 98.69 99 HIS A N 1
ATOM 757 C CA . HIS A 1 99 ? -8.377 4.412 3.550 1.00 98.69 99 HIS A CA 1
ATOM 758 C C . HIS A 1 99 ? -7.139 3.744 2.956 1.00 98.69 99 HIS A C 1
ATOM 760 O O . HIS A 1 99 ? -6.465 2.966 3.623 1.00 98.69 99 HIS A O 1
ATOM 766 N N . ALA A 1 100 ? -6.816 4.055 1.708 1.00 98.88 100 ALA A N 1
ATOM 767 C CA . ALA A 1 100 ? -5.680 3.478 1.010 1.00 98.88 100 ALA A CA 1
ATOM 768 C C . ALA A 1 100 ? -4.764 4.577 0.470 1.00 98.88 100 ALA A C 1
ATOM 770 O O . ALA A 1 100 ? -5.238 5.543 -0.129 1.00 98.88 100 ALA A O 1
ATOM 771 N N . VAL A 1 101 ? -3.454 4.419 0.650 1.00 98.88 101 VAL A N 1
ATOM 772 C CA . VAL A 1 101 ? -2.434 5.341 0.140 1.00 98.88 101 VAL A CA 1
ATOM 773 C C . VAL A 1 101 ? -1.401 4.559 -0.663 1.00 98.88 101 VAL A C 1
ATOM 775 O O . VAL A 1 101 ? -0.685 3.712 -0.131 1.00 98.88 101 VAL A O 1
ATOM 778 N N . GLY A 1 102 ? -1.330 4.839 -1.962 1.00 98.88 102 GLY A N 1
ATOM 779 C CA . GLY A 1 102 ? -0.401 4.189 -2.881 1.00 98.88 102 GLY A CA 1
ATOM 780 C C . GLY A 1 102 ? 0.694 5.133 -3.343 1.00 98.88 102 GLY A C 1
ATOM 781 O O . GLY A 1 102 ? 0.405 6.246 -3.780 1.00 98.88 102 GLY A O 1
ATOM 782 N N . PHE A 1 103 ? 1.940 4.674 -3.293 1.00 98.88 103 PHE A N 1
ATOM 783 C CA . PHE A 1 103 ? 3.109 5.432 -3.735 1.00 98.88 103 PHE A CA 1
ATOM 784 C C . PHE A 1 103 ? 3.593 4.918 -5.086 1.00 98.88 103 PHE A C 1
ATOM 786 O O . PHE A 1 103 ? 3.809 3.717 -5.251 1.00 98.88 103 PHE A O 1
ATOM 793 N N . SER A 1 104 ? 3.805 5.817 -6.052 1.00 98.69 104 SER A N 1
ATOM 794 C CA . SER A 1 104 ? 4.216 5.445 -7.410 1.00 98.69 104 SER A CA 1
ATOM 795 C C . SER A 1 104 ? 3.322 4.312 -7.949 1.00 98.69 104 SER A C 1
ATOM 797 O O . SER A 1 104 ? 2.099 4.457 -7.935 1.00 98.69 104 SER A O 1
ATOM 799 N N . GLN A 1 105 ? 3.876 3.162 -8.355 1.00 98.75 105 GLN A N 1
ATOM 800 C CA . GLN A 1 105 ? 3.069 2.071 -8.906 1.00 98.75 105 GLN A CA 1
ATOM 801 C C . GLN A 1 105 ? 1.988 1.521 -7.956 1.00 98.75 105 GLN A C 1
ATOM 803 O O . GLN A 1 105 ? 0.943 1.052 -8.417 1.00 98.75 105 GLN A O 1
ATOM 808 N N . GLY A 1 106 ? 2.193 1.640 -6.637 1.00 98.88 106 GLY A N 1
ATOM 809 C CA . GLY A 1 106 ? 1.216 1.246 -5.623 1.00 98.88 106 GLY A CA 1
ATOM 810 C C . GLY A 1 106 ? -0.124 1.977 -5.769 1.00 98.88 106 GLY A C 1
ATOM 811 O O . GLY A 1 106 ? -1.168 1.430 -5.421 1.00 98.88 106 GLY A O 1
ATOM 812 N N . GLY A 1 107 ? -0.133 3.180 -6.362 1.00 98.88 107 GLY A N 1
ATOM 813 C CA . GLY A 1 107 ? -1.352 3.943 -6.642 1.00 98.88 107 GLY A CA 1
ATOM 814 C C . GLY A 1 107 ? -2.289 3.232 -7.620 1.00 98.88 107 GLY A C 1
ATOM 815 O O . GLY A 1 107 ? -3.469 3.026 -7.326 1.00 98.88 107 GLY A O 1
ATOM 816 N N . GLN A 1 108 ? -1.790 2.810 -8.788 1.00 98.81 108 GLN A N 1
ATOM 817 C CA . GLN A 1 108 ? -2.609 2.042 -9.733 1.00 98.81 108 GLN A CA 1
ATOM 818 C C . GLN A 1 108 ? -2.902 0.616 -9.252 1.00 98.81 108 GLN A C 1
ATOM 820 O O . GLN A 1 108 ? -3.931 0.061 -9.639 1.00 98.81 108 GLN A O 1
ATOM 825 N N . PHE A 1 109 ? -2.061 0.040 -8.390 1.00 98.88 109 PHE A N 1
ATOM 826 C CA . PHE A 1 109 ? -2.335 -1.266 -7.789 1.00 98.88 109 PHE A CA 1
ATOM 827 C C . PHE A 1 109 ? -3.504 -1.196 -6.804 1.00 98.88 109 PHE A C 1
ATOM 829 O O . PHE A 1 109 ? -4.449 -1.972 -6.922 1.00 98.88 109 PHE A O 1
ATOM 836 N N . LEU A 1 110 ? -3.532 -0.199 -5.917 1.00 98.88 110 LEU A N 1
ATOM 837 C CA . LEU A 1 110 ? -4.678 0.028 -5.034 1.00 98.88 110 LEU A CA 1
ATOM 838 C C . LEU A 1 110 ? -5.943 0.426 -5.804 1.00 98.88 110 LEU A C 1
ATOM 840 O O . LEU A 1 110 ? -7.038 0.006 -5.434 1.00 98.88 110 LEU A O 1
ATOM 844 N N . ARG A 1 111 ? -5.821 1.141 -6.931 1.00 98.88 111 ARG A N 1
ATOM 845 C CA . ARG A 1 111 ? -6.962 1.322 -7.844 1.00 98.88 111 ARG A CA 1
ATOM 846 C C . ARG A 1 111 ? -7.492 -0.026 -8.350 1.00 98.88 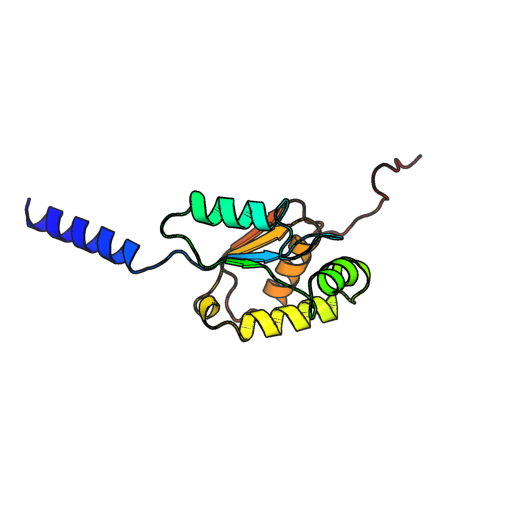111 ARG A C 1
ATOM 848 O O . ARG A 1 111 ? -8.702 -0.220 -8.384 1.00 98.88 111 ARG A O 1
ATOM 855 N N . ALA A 1 112 ? -6.616 -0.964 -8.716 1.00 98.88 112 ALA A N 1
ATOM 856 C CA . ALA A 1 112 ? -7.034 -2.301 -9.135 1.00 98.88 112 ALA A CA 1
ATOM 857 C C . ALA A 1 112 ? -7.719 -3.083 -8.000 1.00 98.88 112 ALA A C 1
ATOM 859 O O . ALA A 1 112 ? -8.717 -3.747 -8.265 1.00 98.88 112 ALA A O 1
ATOM 860 N N . ILE A 1 113 ? -7.252 -2.953 -6.751 1.00 98.81 113 ILE A N 1
ATOM 861 C CA . ILE A 1 113 ? -7.927 -3.510 -5.562 1.00 98.81 113 ILE A CA 1
ATOM 862 C C . ILE A 1 113 ? -9.359 -2.985 -5.461 1.00 98.81 113 ILE A C 1
ATOM 864 O O . ILE A 1 113 ? -10.294 -3.783 -5.443 1.00 98.81 113 ILE A O 1
ATOM 868 N N . ALA A 1 114 ? -9.542 -1.660 -5.503 1.00 98.62 114 ALA A N 1
ATOM 869 C CA . ALA A 1 114 ? -10.864 -1.037 -5.429 1.00 98.62 114 ALA A CA 1
ATOM 870 C C . ALA A 1 114 ? -11.827 -1.548 -6.519 1.00 98.62 114 ALA A C 1
ATOM 872 O O . ALA A 1 114 ? -13.028 -1.653 -6.291 1.00 98.62 114 ALA A O 1
ATOM 873 N N . GLN A 1 115 ? -11.300 -1.883 -7.702 1.00 98.81 115 GLN A N 1
ATOM 874 C CA . GLN A 1 115 ? -12.089 -2.376 -8.833 1.00 98.81 115 GLN A CA 1
ATOM 875 C C . GLN A 1 115 ? -12.337 -3.895 -8.812 1.00 98.81 115 GLN A C 1
ATOM 877 O O . GLN A 1 115 ? -13.306 -4.344 -9.419 1.00 98.81 115 GLN A O 1
ATOM 882 N N . ARG A 1 116 ? -11.467 -4.698 -8.180 1.00 98.62 116 ARG A N 1
ATOM 883 C CA . ARG A 1 116 ? -11.499 -6.173 -8.271 1.00 98.62 116 ARG A CA 1
ATOM 884 C C . ARG A 1 116 ? -11.951 -6.880 -6.996 1.00 98.62 116 ARG A C 1
ATOM 886 O O . ARG A 1 116 ? -12.576 -7.930 -7.096 1.00 98.62 116 ARG A O 1
ATOM 893 N N . CYS A 1 117 ? -11.653 -6.334 -5.821 1.00 97.38 117 CYS A N 1
ATOM 894 C CA . CYS A 1 117 ? -12.037 -6.918 -4.536 1.00 97.38 117 CYS A CA 1
ATOM 895 C C . CYS A 1 117 ? -12.626 -5.832 -3.619 1.00 97.38 117 CYS A C 1
ATOM 897 O O . CYS A 1 117 ? -11.937 -5.314 -2.747 1.00 97.38 117 CYS A O 1
ATOM 899 N N . PRO A 1 118 ? -13.915 -5.476 -3.804 1.00 95.69 118 PRO A N 1
ATOM 900 C CA . PRO A 1 118 ? -14.550 -4.352 -3.107 1.00 95.69 118 PRO A CA 1
ATOM 901 C C . PRO A 1 118 ? -14.832 -4.607 -1.615 1.00 95.69 118 PRO A C 1
ATOM 903 O O . PRO A 1 118 ? -15.391 -3.739 -0.951 1.00 95.69 118 PRO A O 1
ATOM 906 N N . ASN A 1 119 ? -14.489 -5.790 -1.096 1.00 96.69 119 ASN A N 1
ATOM 907 C CA . ASN A 1 119 ? -14.661 -6.171 0.302 1.00 96.69 119 ASN A CA 1
ATOM 908 C C . ASN A 1 119 ? -13.295 -6.588 0.889 1.00 96.69 119 ASN A C 1
ATOM 910 O O . ASN A 1 119 ? -12.672 -7.486 0.314 1.00 96.69 119 ASN A O 1
ATOM 914 N N . PRO A 1 120 ? -12.848 -6.004 2.019 1.00 98.06 120 PRO A N 1
ATOM 915 C CA . PRO A 1 120 ? -13.476 -4.889 2.740 1.00 98.06 120 PRO A CA 1
ATOM 916 C C . PRO A 1 120 ? -13.536 -3.583 1.918 1.00 98.06 120 PRO A C 1
ATOM 918 O O . PRO A 1 120 ? -12.761 -3.422 0.976 1.00 98.06 120 PRO A O 1
ATOM 921 N N . PRO A 1 121 ? -14.451 -2.646 2.241 1.00 98.25 121 PRO A N 1
ATOM 922 C CA . PRO A 1 121 ? -14.665 -1.464 1.412 1.00 98.25 121 PRO A CA 1
ATOM 923 C C . PRO A 1 121 ? -13.523 -0.448 1.537 1.00 98.25 121 PRO A C 1
ATOM 925 O O . PRO A 1 121 ? -13.244 0.080 2.614 1.00 98.25 121 PRO A O 1
ATOM 928 N N . MET A 1 122 ? -12.895 -0.108 0.412 1.00 98.69 122 MET A N 1
ATOM 929 C CA . MET A 1 122 ? -11.982 1.035 0.344 1.00 98.69 122 MET A CA 1
ATOM 930 C C . MET A 1 122 ? -12.789 2.341 0.392 1.00 98.69 122 MET A C 1
ATOM 932 O O . MET A 1 122 ? -13.617 2.593 -0.479 1.00 98.69 122 MET A O 1
ATOM 936 N N . LEU A 1 123 ? -12.537 3.174 1.403 1.00 98.38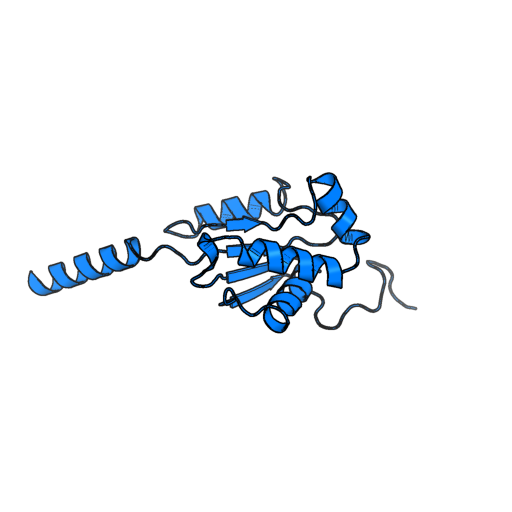 123 LEU A N 1
ATOM 937 C CA . LEU A 1 123 ? -13.259 4.425 1.654 1.00 98.38 123 LEU A CA 1
ATOM 938 C C . LEU A 1 123 ? -12.715 5.581 0.810 1.00 98.38 123 LEU A C 1
ATOM 940 O O . LEU A 1 123 ? -13.462 6.242 0.101 1.00 98.38 123 LEU A O 1
ATOM 944 N N . ASN A 1 124 ? -11.401 5.812 0.885 1.00 98.62 124 ASN A N 1
ATOM 945 C CA . ASN A 1 124 ? -10.698 6.820 0.090 1.00 98.62 124 ASN A CA 1
ATOM 946 C C . ASN A 1 124 ? -9.434 6.201 -0.500 1.00 98.62 124 ASN A C 1
ATOM 948 O O . ASN A 1 124 ? -8.748 5.447 0.190 1.00 98.62 124 ASN A O 1
ATOM 952 N N . LEU A 1 125 ? -9.105 6.579 -1.734 1.00 98.81 125 LEU A N 1
ATOM 953 C CA . LEU A 1 125 ? -7.834 6.264 -2.377 1.00 98.81 125 LEU A CA 1
ATOM 954 C C . LEU A 1 125 ? -7.019 7.546 -2.555 1.00 98.81 125 LEU A C 1
ATOM 956 O O . LEU A 1 125 ? -7.448 8.464 -3.252 1.00 98.81 125 LEU A O 1
ATOM 960 N N . ILE A 1 126 ? -5.822 7.580 -1.980 1.00 98.88 126 ILE A N 1
ATOM 961 C CA . ILE A 1 126 ? -4.819 8.619 -2.209 1.00 98.88 126 ILE A CA 1
ATOM 962 C C . ILE A 1 126 ? -3.705 8.010 -3.063 1.00 98.88 126 ILE A C 1
ATOM 964 O O . ILE A 1 126 ? -3.048 7.051 -2.664 1.00 98.88 126 ILE A O 1
ATOM 968 N N . SER A 1 127 ? -3.492 8.563 -4.254 1.00 98.81 127 SER A N 1
ATOM 969 C CA . SER A 1 127 ? -2.446 8.127 -5.186 1.00 98.81 127 SER A CA 1
ATOM 970 C C . SER A 1 127 ? -1.341 9.177 -5.235 1.00 98.81 127 SER A C 1
ATOM 972 O O . SER A 1 127 ? -1.538 10.275 -5.754 1.00 98.81 127 SER A O 1
ATOM 974 N N . ILE A 1 128 ? -0.175 8.856 -4.679 1.00 98.69 128 ILE A N 1
ATOM 975 C CA . ILE A 1 128 ? 0.979 9.754 -4.616 1.00 98.69 128 ILE A CA 1
ATOM 976 C C . ILE A 1 128 ? 1.906 9.421 -5.785 1.00 98.69 128 ILE A C 1
ATOM 978 O O . ILE A 1 128 ? 2.727 8.504 -5.720 1.00 98.69 128 ILE A O 1
ATOM 982 N N . GLY A 1 129 ? 1.745 10.163 -6.882 1.00 98.50 129 GLY A N 1
ATOM 983 C CA . GLY A 1 129 ? 2.564 10.007 -8.088 1.00 98.50 129 GLY A CA 1
ATOM 984 C C . GLY A 1 129 ? 2.297 8.723 -8.881 1.00 98.50 129 GLY A C 1
ATOM 985 O O . GLY A 1 129 ? 3.183 8.276 -9.608 1.00 98.50 129 GLY A O 1
ATOM 986 N N . GLY A 1 130 ? 1.116 8.109 -8.736 1.00 98.62 130 GLY A N 1
ATOM 987 C CA . GLY A 1 130 ? 0.751 6.886 -9.455 1.00 98.62 130 GLY A CA 1
ATOM 988 C C . GLY A 1 130 ? 0.494 7.085 -10.949 1.00 98.62 130 GLY A C 1
ATOM 989 O O . GLY A 1 130 ? 0.038 8.137 -11.396 1.00 98.62 130 GLY A O 1
ATOM 990 N N . GLN A 1 131 ? 0.770 6.047 -11.740 1.00 98.62 131 GLN A N 1
ATOM 991 C CA . GLN A 1 131 ? 0.746 6.091 -13.206 1.00 98.62 131 GLN A CA 1
ATOM 992 C C . GLN A 1 131 ? -0.531 5.438 -13.741 1.00 98.62 131 GLN A C 1
ATOM 994 O O . GLN A 1 131 ? -0.525 4.343 -14.302 1.00 98.62 131 GLN A O 1
ATOM 999 N N . HIS A 1 132 ? -1.678 6.088 -13.531 1.00 98.75 132 HIS A N 1
ATOM 1000 C CA . HIS A 1 132 ? -2.977 5.478 -13.835 1.00 98.75 132 HIS A CA 1
ATOM 1001 C C . HIS A 1 132 ? -3.222 5.174 -15.322 1.00 98.75 132 HIS A C 1
ATOM 1003 O O . HIS A 1 132 ? -4.042 4.297 -15.593 1.00 98.75 132 HIS A O 1
ATOM 1009 N N . GLN A 1 133 ? -2.512 5.844 -16.235 1.00 98.62 133 GLN A N 1
ATOM 1010 C CA . GLN A 1 133 ? -2.514 5.606 -17.688 1.00 98.62 133 GLN A CA 1
ATOM 1011 C C . GLN A 1 133 ? -1.242 4.886 -18.180 1.00 98.62 133 GLN A C 1
ATOM 1013 O O . GLN A 1 133 ? -0.958 4.856 -19.373 1.00 98.62 133 GLN A O 1
ATOM 1018 N N . GLY A 1 134 ? -0.457 4.305 -17.270 1.00 97.94 134 GLY A N 1
ATOM 1019 C CA . GLY A 1 134 ? 0.846 3.736 -17.604 1.00 97.94 134 GLY A CA 1
ATOM 1020 C C . GLY A 1 134 ? 1.903 4.808 -17.882 1.00 97.94 134 GLY A C 1
ATOM 1021 O O . GLY A 1 134 ? 1.771 5.959 -17.464 1.00 97.94 134 GLY A O 1
ATOM 1022 N N . VAL A 1 135 ? 2.981 4.398 -18.548 1.00 97.00 135 VAL A N 1
ATOM 1023 C CA . VAL A 1 135 ? 4.137 5.239 -18.882 1.00 97.00 135 VAL A CA 1
ATOM 1024 C C . VAL A 1 135 ? 4.603 4.946 -20.304 1.00 97.00 135 VAL A C 1
ATOM 1026 O O . VAL A 1 135 ? 4.467 3.823 -20.786 1.00 97.00 135 VAL A O 1
ATOM 1029 N N . PHE A 1 136 ? 5.186 5.947 -20.959 1.00 95.88 136 PHE A N 1
ATOM 1030 C CA . PHE A 1 136 ? 5.806 5.813 -22.275 1.00 95.88 136 PHE A CA 1
ATOM 1031 C C . PHE A 1 136 ? 7.121 6.599 -22.301 1.00 95.88 136 PHE A C 1
ATOM 1033 O O . PHE A 1 136 ? 7.187 7.725 -22.782 1.00 95.88 136 PHE A O 1
ATOM 1040 N N . GLY A 1 137 ? 8.156 6.033 -21.681 1.00 93.25 137 GLY A N 1
ATOM 1041 C CA . GLY A 1 137 ? 9.483 6.640 -21.612 1.00 93.25 137 GLY A CA 1
ATOM 1042 C C . GLY A 1 137 ? 10.308 6.090 -20.456 1.00 93.25 137 GLY A C 1
ATOM 1043 O O . GLY A 1 137 ? 9.762 5.638 -19.447 1.00 93.25 137 GLY A O 1
ATOM 1044 N N . PHE A 1 138 ? 11.631 6.138 -20.602 1.00 93.50 138 PHE A N 1
ATOM 1045 C CA . PHE A 1 138 ? 12.550 5.786 -19.526 1.00 93.50 138 PHE A CA 1
ATOM 1046 C C . PHE A 1 138 ? 12.864 7.009 -18.655 1.00 93.50 138 PHE A C 1
ATOM 1048 O O . PHE A 1 138 ? 12.980 8.126 -19.172 1.00 93.50 138 PHE A O 1
ATOM 1055 N N . PRO A 1 139 ? 13.035 6.833 -17.331 1.00 92.44 139 PRO A N 1
ATOM 1056 C CA . PRO A 1 139 ? 13.414 7.932 -16.452 1.00 92.44 139 PRO A CA 1
ATOM 1057 C C . PRO A 1 139 ? 14.688 8.631 -16.940 1.00 92.44 139 PRO A C 1
ATOM 1059 O O . PRO A 1 139 ? 15.706 7.982 -17.164 1.00 92.44 139 PRO A O 1
ATOM 1062 N N . ARG A 1 140 ? 14.636 9.966 -17.065 1.00 92.75 140 ARG A N 1
ATOM 1063 C CA . ARG A 1 140 ? 15.765 10.816 -17.503 1.00 92.75 140 ARG A CA 1
ATOM 1064 C C . ARG A 1 140 ? 16.335 10.456 -18.885 1.00 92.75 140 ARG A C 1
ATOM 1066 O O . ARG A 1 140 ? 17.506 10.712 -19.146 1.00 92.75 140 ARG A O 1
ATOM 1073 N N . CYS A 1 141 ? 15.504 9.911 -19.768 1.00 93.44 141 CYS A N 1
ATOM 1074 C CA . CYS A 1 141 ? 15.842 9.652 -21.162 1.00 93.44 141 CYS A CA 1
ATOM 1075 C C . CYS A 1 141 ? 14.896 10.476 -22.053 1.00 93.44 141 CYS A C 1
ATOM 1077 O O . CYS A 1 141 ? 13.804 9.997 -22.369 1.00 93.44 141 CYS A O 1
ATOM 1079 N N . PRO A 1 142 ? 15.230 11.748 -22.356 1.00 82.31 142 PRO A N 1
ATOM 1080 C CA . PRO A 1 142 ? 14.416 12.555 -23.259 1.00 82.31 142 PRO A CA 1
ATOM 1081 C C . PRO A 1 142 ? 14.363 11.876 -24.633 1.00 82.31 142 PRO A C 1
ATOM 1083 O O . PRO A 1 142 ? 15.370 11.336 -25.086 1.00 82.31 142 PRO A O 1
ATOM 1086 N N . GLY A 1 143 ? 13.181 11.864 -25.255 1.00 76.62 143 GLY A N 1
ATOM 1087 C CA . GLY A 1 143 ? 13.071 11.500 -26.668 1.00 76.62 143 GLY A CA 1
ATOM 1088 C C . GLY A 1 143 ? 13.771 12.549 -27.531 1.00 76.62 143 GLY A C 1
ATOM 1089 O O . GLY A 1 143 ? 13.870 13.703 -27.105 1.00 76.62 143 GLY A O 1
ATOM 1090 N N . ASP A 1 144 ? 14.265 12.132 -28.696 1.00 65.44 144 ASP A N 1
ATOM 1091 C CA . ASP A 1 144 ? 14.810 13.043 -29.712 1.00 65.44 144 ASP A CA 1
ATOM 1092 C C . ASP A 1 144 ? 13.752 14.040 -30.221 1.00 65.44 144 ASP A C 1
ATOM 1094 O O . ASP A 1 144 ? 12.570 13.638 -30.373 1.00 65.44 144 ASP A O 1
#

Radius of gyration: 18.42 Å; chains: 1; bounding box: 43×39×62 Å

Secondary structure (DSSP, 8-state):
-HHHHHHHHHHHHHHHHSPPPPEEEE--TT--TT-TTTHHHHHHHHHHHSSSPPPEEE---SSSHHHHHHHHHHS-HHHHHHHHHHHHHH-GGGTT-EEEEEETHHHHHHHHHHHH--SSPEEEEEEES--TT---S-TT----

Foldseek 3Di:
DVVVVVVVVVVVVVVLVPDDFEEEEEEAAQFFLPPCVPVVVVLVVQVVPDPVRHHYHRDAQDDDRVCSNVCNPPPDLVVSLVVVLVVLQPDPSQQCHHEYEYEAQRQLSVVVNVVPRCPVHHDYGHYHNYDNVDDDDDPPDDDD

pLDDT: mean 92.7, std 12.07, range [55.53, 98.94]